Protein AF-A0A1V5BES5-F1 (afdb_monomer)

pLDDT: mean 79.13, std 13.49, range [50.94, 91.62]

Foldseek 3Di:
DDDDDDDFDQDPPRDTDDDPVNCVVVVDDPPDDDDDDDDDDDDPPPDPDDPDDD

Radius of gyration: 14.47 Å; Cα contacts (8 Å, |Δi|>4): 11; chains: 1; bounding box: 27×30×35 Å

Solvent-accessible surface area (backbone atoms only — not comparable to full-atom values): 4215 Å² total; per-residue (Å²): 135,89,84,86,88,78,92,72,72,72,43,88,91,77,43,70,78,82,55,65,70,57,34,62,76,68,63,63,54,95,88,66,88,78,90,83,87,88,76,92,75,84,75,78,92,77,80,81,79,86,73,81,84,132

Nearest PDB structures (foldseek):
  5itm-assembly2_A  TM=6.290E-01  e=1.242E-01  Saccharolobus solfataricus
  2ro4-assembly1_B  TM=5.790E-01  e=2.263E-01  Bacillus subtilis
  5itm-assembly1_B  TM=6.289E-01  e=8.094E-01  Saccharolobus solfataricus

Structure (mmCIF, N/CA/C/O backbone):
data_AF-A0A1V5BES5-F1
#
_entry.id   AF-A0A1V5BES5-F1
#
loop_
_atom_site.group_PDB
_atom_site.id
_atom_site.type_symbol
_atom_site.label_atom_id
_atom_site.label_alt_id
_atom_site.label_comp_id
_atom_site.label_asym_id
_atom_site.label_entity_id
_atom_site.label_seq_id
_atom_site.pdbx_PDB_ins_code
_atom_site.Cartn_x
_atom_site.Cartn_y
_atom_site.Cartn_z
_atom_site.occupancy
_atom_site.B_iso_or_equiv
_atom_site.auth_seq_id
_atom_site.auth_comp_id
_atom_site.auth_asym_id
_atom_site.auth_atom_id
_atom_site.pdbx_PDB_model_num
ATOM 1 N N . MET A 1 1 ? 5.696 -13.052 12.886 1.00 57.75 1 MET A N 1
ATOM 2 C CA . MET A 1 1 ? 5.083 -12.135 11.900 1.00 57.75 1 MET A CA 1
ATOM 3 C C . MET A 1 1 ? 4.638 -12.955 10.706 1.00 57.75 1 MET A C 1
ATOM 5 O O . MET A 1 1 ? 5.392 -13.827 10.297 1.00 57.75 1 MET A O 1
ATOM 9 N N . ARG A 1 2 ? 3.419 -12.749 10.199 1.00 67.69 2 ARG A N 1
ATOM 10 C CA . ARG A 1 2 ? 3.007 -13.316 8.908 1.00 67.69 2 ARG A CA 1
ATOM 11 C C . ARG A 1 2 ? 3.326 -12.277 7.842 1.00 67.69 2 ARG A C 1
ATOM 13 O O . ARG A 1 2 ? 2.787 -11.179 7.907 1.00 67.69 2 ARG A O 1
ATOM 20 N N . GLU A 1 3 ? 4.222 -12.620 6.929 1.00 73.25 3 GLU A N 1
ATOM 21 C CA . GLU A 1 3 ? 4.576 -11.788 5.782 1.00 73.25 3 GLU A CA 1
ATOM 22 C C . GLU A 1 3 ? 3.764 -12.254 4.569 1.00 73.25 3 GLU A C 1
ATOM 24 O O . GLU A 1 3 ? 3.652 -13.455 4.319 1.00 73.25 3 GLU A O 1
ATOM 29 N N . TYR A 1 4 ? 3.168 -11.308 3.844 1.00 79.44 4 TYR A N 1
ATOM 30 C CA . TYR A 1 4 ? 2.464 -11.568 2.592 1.00 79.44 4 TYR A CA 1
ATOM 31 C C . TYR A 1 4 ? 3.141 -10.762 1.489 1.00 79.44 4 TYR A C 1
ATOM 33 O O . TYR A 1 4 ? 3.067 -9.535 1.479 1.00 79.44 4 TYR A O 1
ATOM 41 N N . THR A 1 5 ? 3.785 -11.454 0.555 1.00 81.62 5 THR A N 1
ATOM 42 C CA . THR A 1 5 ? 4.458 -10.833 -0.590 1.00 81.62 5 THR A CA 1
ATOM 43 C C . THR A 1 5 ? 3.622 -11.052 -1.842 1.00 81.62 5 THR A C 1
ATOM 45 O O . THR A 1 5 ? 3.247 -12.179 -2.161 1.00 81.62 5 THR A O 1
ATOM 48 N N . THR A 1 6 ? 3.333 -9.979 -2.573 1.00 82.19 6 THR A N 1
ATOM 49 C CA . THR A 1 6 ? 2.707 -10.052 -3.895 1.00 82.19 6 THR A CA 1
ATOM 50 C C . THR A 1 6 ? 3.372 -9.048 -4.819 1.00 82.19 6 THR A C 1
ATOM 52 O O . THR A 1 6 ? 3.734 -7.951 -4.396 1.00 82.19 6 THR A O 1
ATOM 55 N N . VAL A 1 7 ? 3.509 -9.411 -6.091 1.00 83.69 7 VAL A N 1
ATOM 56 C CA . VAL A 1 7 ? 3.884 -8.458 -7.135 1.00 83.69 7 VAL A C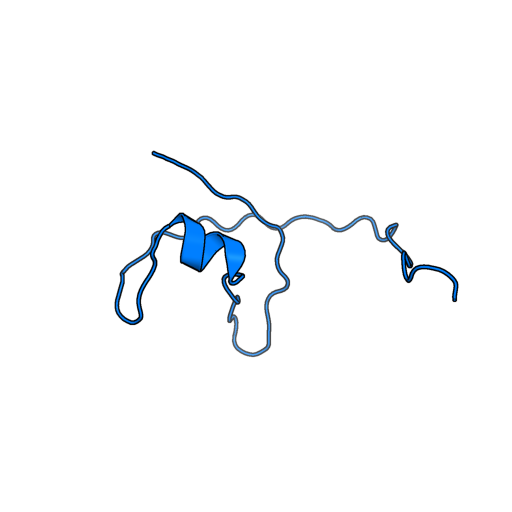A 1
ATOM 57 C C . VAL A 1 7 ? 2.620 -7.708 -7.538 1.00 83.69 7 VAL A C 1
ATOM 59 O O . VAL A 1 7 ? 1.593 -8.321 -7.828 1.00 83.69 7 VAL A O 1
ATOM 62 N N . VAL A 1 8 ? 2.668 -6.380 -7.490 1.00 86.56 8 VAL A N 1
ATOM 63 C CA . VAL A 1 8 ? 1.567 -5.503 -7.901 1.00 86.56 8 VAL A CA 1
ATOM 64 C C . VAL A 1 8 ? 2.117 -4.376 -8.753 1.00 86.56 8 VAL A C 1
ATOM 66 O O . VAL A 1 8 ? 3.204 -3.860 -8.499 1.00 86.56 8 VAL A O 1
ATOM 69 N N . ARG A 1 9 ? 1.340 -3.966 -9.755 1.00 86.75 9 ARG A N 1
ATOM 70 C CA . ARG A 1 9 ? 1.695 -2.815 -10.576 1.00 86.75 9 ARG A CA 1
ATOM 71 C C . ARG A 1 9 ? 1.438 -1.520 -9.810 1.00 86.75 9 ARG A C 1
ATOM 73 O O . ARG A 1 9 ? 0.404 -1.364 -9.160 1.00 86.75 9 ARG A O 1
ATOM 80 N N . VAL A 1 10 ? 2.370 -0.582 -9.930 1.00 88.12 10 VAL A N 1
ATOM 81 C CA . VAL A 1 10 ? 2.203 0.784 -9.432 1.00 88.12 10 VAL A CA 1
ATOM 82 C C . VAL A 1 10 ? 1.294 1.548 -10.396 1.00 88.12 10 VAL A C 1
ATOM 84 O O . VAL A 1 10 ? 1.540 1.583 -11.601 1.00 88.12 10 VAL A O 1
ATOM 87 N N . PHE A 1 11 ? 0.221 2.140 -9.874 1.00 88.38 11 PHE A N 1
ATOM 88 C CA . PHE A 1 11 ? -0.715 2.958 -10.645 1.00 88.38 11 PHE A CA 1
ATOM 89 C C . PHE A 1 11 ? -0.290 4.435 -10.672 1.00 88.38 11 PHE A C 1
ATOM 91 O O . PHE A 1 11 ? 0.655 4.856 -9.998 1.00 88.38 11 PHE A O 1
ATOM 98 N N . SER A 1 12 ? -1.020 5.249 -11.442 1.00 86.88 12 SER A N 1
ATOM 99 C CA . SER A 1 12 ? -0.805 6.697 -11.535 1.00 86.88 12 SER A CA 1
ATOM 100 C C . SER A 1 12 ? -0.748 7.359 -10.155 1.00 86.88 12 SER A C 1
ATOM 102 O O . SER A 1 12 ? -1.601 7.110 -9.298 1.00 86.88 12 SER A O 1
ATOM 104 N N . GLY A 1 13 ? 0.242 8.230 -9.955 1.00 86.88 13 GLY A N 1
ATOM 105 C CA . GLY A 1 13 ? 0.462 8.903 -8.674 1.00 86.88 13 GLY A CA 1
ATOM 106 C C . GLY A 1 13 ? 1.143 8.033 -7.615 1.00 86.88 13 GLY A C 1
ATOM 107 O O . GLY A 1 13 ? 1.038 8.347 -6.435 1.00 86.88 13 GLY A O 1
ATOM 108 N N . GLY A 1 14 ? 1.806 6.939 -8.012 1.00 85.06 14 GLY A N 1
ATOM 109 C CA . GLY A 1 14 ? 2.626 6.125 -7.107 1.00 85.06 14 GLY A CA 1
ATOM 110 C C . GLY A 1 14 ? 1.822 5.245 -6.148 1.00 85.06 14 GLY A C 1
ATOM 111 O O . GLY A 1 14 ? 2.347 4.800 -5.132 1.00 85.06 14 GLY A O 1
ATOM 112 N N . LYS A 1 15 ? 0.540 5.005 -6.440 1.00 88.19 15 LYS A N 1
ATOM 113 C CA . LYS A 1 15 ? -0.347 4.221 -5.573 1.00 88.19 15 LYS A CA 1
ATOM 114 C C . LYS A 1 15 ? -0.234 2.734 -5.889 1.00 88.19 15 LYS A C 1
ATOM 116 O O . LYS A 1 15 ? -0.259 2.339 -7.054 1.00 88.19 15 LYS A O 1
ATOM 121 N N . VAL A 1 16 ? -0.203 1.912 -4.846 1.00 89.62 16 VAL A N 1
ATOM 122 C CA . VAL A 1 16 ? -0.330 0.453 -4.940 1.00 89.62 16 VAL A CA 1
ATOM 123 C C . VAL A 1 16 ? -1.621 0.009 -4.268 1.00 89.62 16 VAL A C 1
ATOM 125 O O . VAL A 1 16 ? -2.026 0.554 -3.241 1.00 89.62 16 VAL A O 1
ATOM 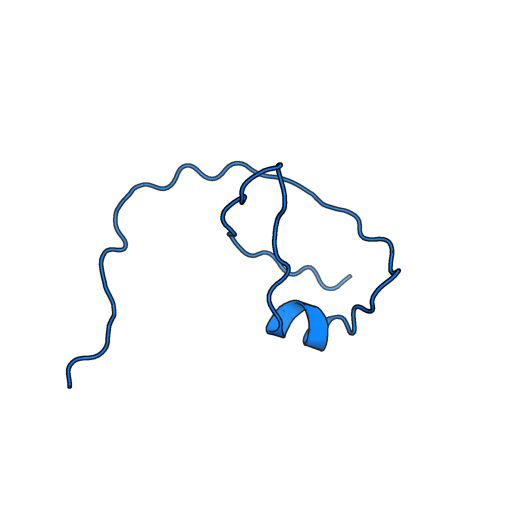128 N N . THR A 1 17 ? -2.302 -0.965 -4.862 1.00 89.50 17 THR A N 1
ATOM 129 C CA . THR A 1 17 ? -3.526 -1.529 -4.288 1.00 89.50 17 THR A CA 1
ATOM 130 C C . THR A 1 17 ? -3.187 -2.80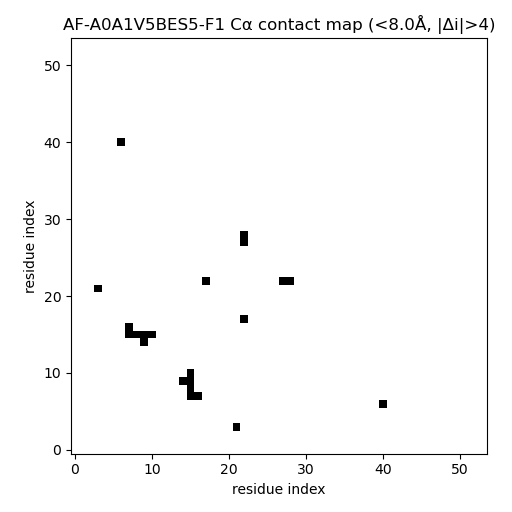2 -3.535 1.00 89.50 17 THR A C 1
ATOM 132 O O . THR A 1 17 ? -2.668 -3.743 -4.124 1.00 89.50 17 THR A O 1
ATOM 135 N N . ILE A 1 18 ? -3.534 -2.853 -2.248 1.00 88.94 18 ILE A N 1
ATOM 136 C CA . ILE A 1 18 ? -3.460 -4.086 -1.461 1.00 88.94 18 ILE A CA 1
ATOM 137 C C . ILE A 1 18 ? -4.646 -4.980 -1.864 1.00 88.94 18 ILE A C 1
ATOM 139 O O . ILE A 1 18 ? -5.803 -4.571 -1.663 1.00 88.94 18 ILE A O 1
ATOM 143 N N . PRO A 1 19 ? -4.400 -6.182 -2.428 1.00 89.44 19 PRO A N 1
ATOM 144 C CA . PRO A 1 19 ? -5.456 -7.108 -2.821 1.00 89.44 19 PRO A CA 1
ATOM 145 C C . PRO A 1 19 ? -6.359 -7.494 -1.649 1.00 89.44 19 PRO A C 1
ATOM 147 O O . P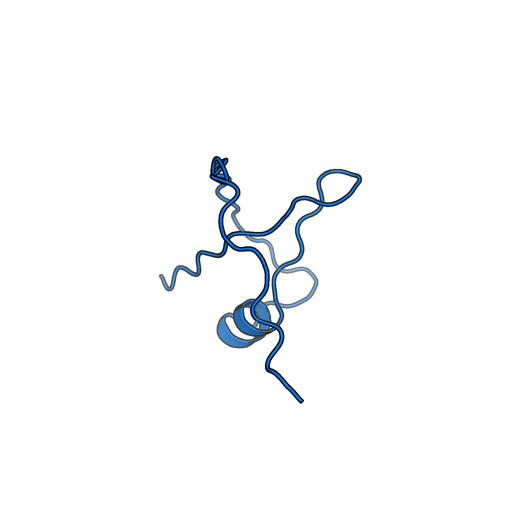RO A 1 19 ? -5.903 -7.628 -0.509 1.00 89.44 19 PRO A O 1
ATOM 150 N N . LYS A 1 20 ? -7.641 -7.741 -1.943 1.00 88.25 20 LYS A N 1
ATOM 151 C CA . LYS A 1 20 ? -8.650 -8.098 -0.934 1.00 88.25 20 LYS A CA 1
ATOM 152 C C . LYS A 1 20 ? -8.234 -9.310 -0.092 1.00 88.25 20 LYS A C 1
ATOM 154 O O . LYS A 1 20 ? -8.356 -9.258 1.122 1.00 88.25 20 LYS A O 1
ATOM 159 N N . SER A 1 21 ? -7.650 -10.341 -0.706 1.00 88.88 21 SER A N 1
ATOM 160 C CA . SER A 1 21 ? -7.214 -11.550 0.007 1.00 88.88 21 SER A CA 1
ATOM 161 C C . SER A 1 21 ? -6.191 -11.263 1.111 1.00 88.88 21 SER A C 1
ATOM 163 O O . SER A 1 21 ? -6.270 -11.856 2.182 1.00 88.88 21 SER A O 1
ATOM 165 N N . ILE A 1 22 ? -5.256 -10.334 0.878 1.00 89.00 22 ILE A N 1
ATOM 166 C CA . ILE A 1 22 ? -4.258 -9.933 1.883 1.00 89.00 22 ILE A CA 1
ATOM 167 C C . ILE A 1 22 ? -4.922 -9.072 2.959 1.00 89.00 22 ILE A C 1
ATOM 169 O O . ILE A 1 22 ? -4.702 -9.297 4.148 1.00 89.00 22 ILE A O 1
ATOM 173 N N . ARG A 1 23 ? -5.790 -8.138 2.550 1.00 90.00 23 ARG A N 1
ATOM 174 C CA . ARG A 1 23 ? -6.559 -7.290 3.471 1.00 90.00 23 ARG A CA 1
ATOM 175 C C . ARG A 1 23 ? -7.386 -8.121 4.450 1.00 90.00 23 ARG A C 1
ATOM 177 O O . ARG A 1 23 ? -7.327 -7.873 5.649 1.00 90.00 23 ARG A O 1
ATOM 184 N N . ASP A 1 24 ? -8.084 -9.134 3.949 1.00 89.81 24 ASP A N 1
ATOM 185 C CA . ASP A 1 24 ? -8.933 -10.019 4.746 1.00 89.81 24 ASP A CA 1
ATOM 186 C C . ASP A 1 24 ? -8.090 -10.936 5.649 1.00 89.81 24 ASP A C 1
ATOM 188 O O . ASP A 1 24 ? -8.397 -11.094 6.833 1.00 89.81 24 ASP A O 1
ATOM 192 N N . ALA A 1 25 ? -6.985 -11.490 5.132 1.00 88.69 25 ALA A N 1
ATOM 193 C CA . ALA A 1 25 ? -6.085 -12.357 5.897 1.00 88.69 25 ALA A CA 1
ATOM 194 C C . ALA A 1 25 ? -5.387 -11.622 7.054 1.00 88.69 25 ALA A C 1
ATOM 196 O O . ALA A 1 25 ? -5.192 -12.200 8.126 1.00 88.69 25 ALA A O 1
ATOM 197 N N . MET A 1 26 ? -5.031 -10.353 6.845 1.00 87.25 26 MET A N 1
ATOM 198 C CA . MET A 1 26 ? -4.400 -9.497 7.853 1.00 87.25 26 MET A CA 1
ATOM 199 C C . MET A 1 26 ? -5.407 -8.674 8.665 1.00 87.25 26 MET A C 1
ATOM 201 O O . MET A 1 26 ? -5.011 -8.023 9.627 1.00 87.25 26 MET A O 1
ATOM 205 N N . ARG A 1 27 ? -6.701 -8.726 8.312 1.00 89.25 27 ARG A N 1
ATOM 206 C CA . ARG A 1 27 ? -7.779 -7.905 8.892 1.00 89.25 27 ARG A CA 1
ATOM 207 C C . ARG A 1 27 ? -7.461 -6.404 8.886 1.00 89.25 27 ARG A C 1
ATOM 209 O O . ARG A 1 27 ? -7.823 -5.701 9.827 1.00 89.25 27 ARG A O 1
ATOM 216 N N . LEU A 1 28 ? -6.802 -5.943 7.822 1.00 88.44 28 LEU A N 1
ATOM 217 C CA . LEU A 1 28 ? -6.445 -4.539 7.618 1.00 88.44 28 LEU A CA 1
ATOM 218 C C . LEU A 1 28 ? -7.706 -3.684 7.474 1.00 88.44 28 LEU A C 1
ATOM 220 O O . LEU A 1 28 ? -8.621 -4.037 6.719 1.00 88.44 28 LEU A O 1
ATOM 224 N N . LYS A 1 29 ? -7.727 -2.549 8.165 1.00 91.62 29 LYS A N 1
ATOM 225 C CA . LYS A 1 29 ? -8.817 -1.573 8.136 1.00 91.62 29 LYS A CA 1
ATOM 226 C C . LYS A 1 29 ? -8.332 -0.223 7.630 1.00 91.62 29 LYS A C 1
ATOM 228 O O . LYS A 1 29 ? -7.143 0.089 7.644 1.00 91.62 29 LYS A O 1
ATOM 233 N N . ASP A 1 30 ? -9.282 0.589 7.182 1.00 88.44 30 ASP A N 1
ATOM 234 C CA . ASP A 1 30 ? -8.999 1.970 6.812 1.00 88.44 30 ASP A CA 1
ATOM 235 C C . ASP A 1 30 ? -8.491 2.732 8.046 1.00 88.44 30 ASP A C 1
ATOM 237 O O . ASP A 1 30 ? -9.143 2.746 9.090 1.00 88.44 30 ASP A O 1
ATOM 241 N N . GLY A 1 31 ? -7.312 3.344 7.923 1.00 88.75 31 GLY A N 1
ATOM 242 C CA . GLY A 1 31 ? -6.634 4.049 9.016 1.00 88.75 31 GLY A CA 1
ATOM 243 C C . GLY A 1 31 ? -5.491 3.273 9.677 1.00 88.75 31 GLY A C 1
ATOM 244 O O . GLY A 1 31 ? -4.741 3.872 10.445 1.00 88.75 31 GLY A O 1
ATOM 245 N N . ASP A 1 32 ? -5.304 1.991 9.353 1.00 90.38 32 ASP A N 1
ATOM 246 C CA . ASP A 1 32 ? -4.156 1.231 9.849 1.00 90.38 32 ASP A CA 1
ATOM 247 C C . ASP A 1 32 ? -2.849 1.708 9.192 1.00 90.38 32 ASP A C 1
ATOM 249 O O . ASP A 1 32 ? -2.754 1.877 7.973 1.00 90.38 32 ASP A O 1
ATOM 253 N N . LEU A 1 33 ? -1.816 1.896 10.014 1.00 89.06 33 LEU A N 1
ATOM 254 C CA . LEU A 1 33 ? -0.450 2.144 9.556 1.00 89.06 33 LEU A CA 1
ATOM 255 C C . LEU A 1 33 ? 0.209 0.818 9.176 1.00 89.06 33 LEU A C 1
ATOM 257 O O . LEU A 1 33 ? 0.193 -0.142 9.946 1.00 89.06 33 LEU A O 1
ATOM 261 N N . VAL A 1 34 ? 0.825 0.786 7.997 1.00 87.56 34 VAL A N 1
ATOM 262 C CA . VAL A 1 34 ? 1.540 -0.383 7.480 1.00 87.56 34 VAL A CA 1
ATOM 263 C C . VAL A 1 34 ? 2.959 0.001 7.086 1.00 87.56 34 VAL A C 1
ATOM 265 O O . VAL A 1 34 ? 3.194 1.075 6.534 1.00 87.56 34 VAL A O 1
ATOM 268 N N . GLU A 1 35 ? 3.907 -0.889 7.354 1.00 87.81 35 GLU A N 1
ATOM 269 C CA . GLU A 1 35 ? 5.269 -0.780 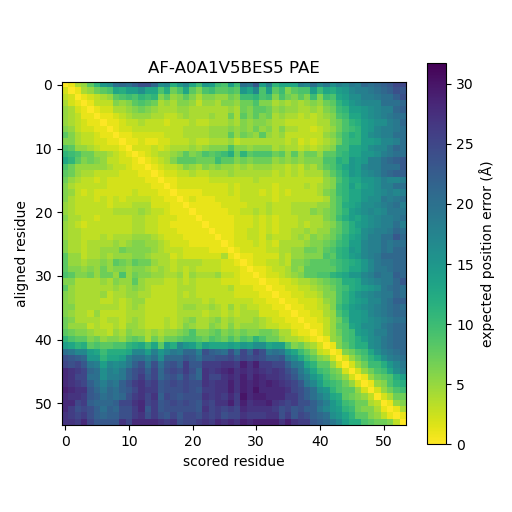6.839 1.00 87.81 35 GLU A CA 1
ATOM 270 C C . GLU A 1 35 ? 5.330 -1.410 5.440 1.00 87.81 35 GLU A C 1
ATOM 272 O O . GLU A 1 35 ? 4.809 -2.505 5.223 1.00 87.81 35 GLU A O 1
ATOM 277 N N . ILE A 1 36 ? 5.936 -0.711 4.476 1.00 85.94 36 ILE A N 1
ATOM 278 C CA . ILE A 1 36 ? 6.020 -1.156 3.079 1.00 85.94 36 ILE A CA 1
ATOM 279 C C . ILE A 1 36 ? 7.490 -1.331 2.704 1.00 85.94 36 ILE A C 1
ATOM 281 O O . ILE A 1 36 ? 8.272 -0.388 2.786 1.00 85.94 36 ILE A O 1
ATOM 285 N N . THR A 1 37 ? 7.852 -2.521 2.222 1.00 87.62 37 THR A N 1
ATOM 286 C CA . THR A 1 37 ? 9.151 -2.780 1.585 1.00 87.62 37 THR A CA 1
ATOM 287 C C . THR A 1 37 ? 8.952 -2.901 0.077 1.00 87.62 37 THR A C 1
ATOM 289 O O . THR A 1 37 ? 8.216 -3.771 -0.384 1.00 87.62 37 THR A O 1
ATOM 292 N N . ILE A 1 38 ? 9.603 -2.032 -0.700 1.00 85.94 38 ILE A N 1
ATOM 293 C CA . ILE A 1 38 ? 9.497 -2.004 -2.166 1.00 85.94 38 ILE A CA 1
ATOM 294 C C . ILE A 1 38 ? 10.714 -2.708 -2.768 1.00 85.94 38 ILE A C 1
ATOM 296 O O . ILE A 1 38 ? 11.853 -2.361 -2.461 1.00 85.94 38 ILE A O 1
ATOM 300 N N . ARG A 1 39 ? 10.473 -3.680 -3.652 1.00 87.12 39 ARG A N 1
ATOM 301 C CA . ARG A 1 39 ? 11.499 -4.307 -4.493 1.00 87.12 39 ARG A CA 1
ATOM 302 C C . ARG A 1 39 ? 11.036 -4.225 -5.939 1.00 87.12 39 ARG A C 1
ATOM 304 O O . ARG A 1 39 ? 9.955 -4.712 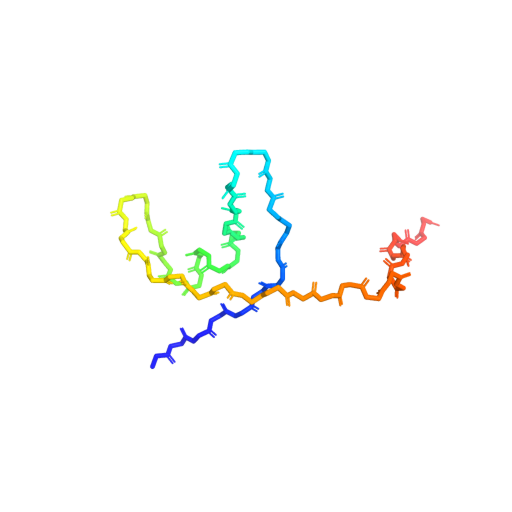-6.260 1.00 87.12 39 ARG A O 1
ATOM 311 N N . ILE A 1 40 ? 11.829 -3.574 -6.784 1.00 85.06 40 ILE A N 1
ATOM 312 C CA . ILE A 1 40 ? 11.571 -3.531 -8.223 1.00 85.06 40 ILE A CA 1
ATOM 313 C C . ILE A 1 40 ? 11.887 -4.923 -8.759 1.00 85.06 40 ILE A C 1
ATOM 315 O O . ILE A 1 40 ? 13.010 -5.401 -8.615 1.00 85.06 40 ILE A O 1
ATOM 319 N N . VAL A 1 41 ? 10.874 -5.583 -9.307 1.00 82.81 41 VAL A N 1
ATOM 320 C CA . VAL A 1 41 ? 11.037 -6.829 -10.050 1.00 82.81 41 VAL A CA 1
ATOM 321 C C . VAL A 1 41 ? 11.103 -6.479 -11.527 1.00 82.81 41 VAL A C 1
ATOM 323 O O . VAL A 1 41 ? 10.237 -5.772 -12.039 1.00 82.81 41 VAL A O 1
ATOM 326 N N . GLU A 1 42 ? 12.156 -6.934 -12.192 1.00 77.81 42 GLU A N 1
ATOM 327 C CA . GLU A 1 42 ? 12.237 -6.897 -13.645 1.00 77.81 42 GLU A CA 1
ATOM 328 C C . GLU A 1 42 ? 11.320 -8.009 -14.166 1.00 77.81 42 GLU A C 1
ATOM 330 O O . GLU A 1 42 ? 11.533 -9.190 -13.898 1.00 77.81 42 GLU A O 1
ATOM 335 N N . GLU A 1 43 ? 10.220 -7.621 -14.809 1.00 62.78 43 GLU A N 1
ATOM 336 C CA . GLU A 1 43 ? 9.329 -8.559 -15.485 1.00 62.78 43 GLU A CA 1
ATOM 337 C C . GLU A 1 43 ? 10.012 -8.956 -16.802 1.00 62.78 43 GLU A C 1
ATOM 339 O O . GLU A 1 43 ? 9.975 -8.199 -17.773 1.00 62.78 43 GLU A O 1
ATOM 344 N N . ASP A 1 44 ? 10.652 -10.129 -16.839 1.00 57.25 44 ASP A N 1
ATOM 345 C CA . ASP A 1 44 ? 10.806 -10.857 -18.103 1.00 57.25 44 ASP A CA 1
ATOM 346 C C . ASP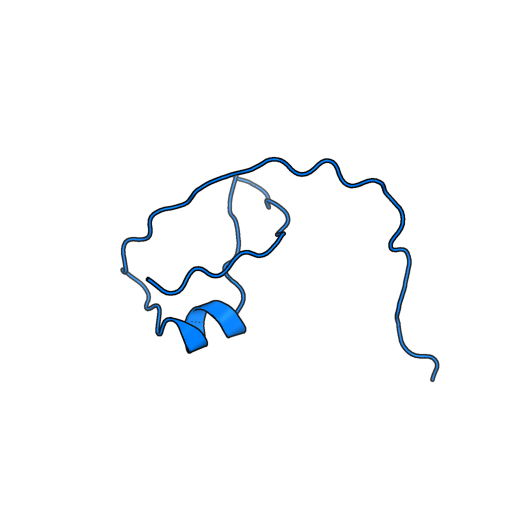 A 1 44 ? 9.383 -11.088 -18.633 1.00 57.25 44 ASP A C 1
ATOM 348 O O . ASP A 1 44 ? 8.547 -11.718 -17.972 1.00 57.25 44 ASP A O 1
ATOM 352 N N . GLN A 1 45 ? 9.067 -10.457 -19.763 1.00 53.47 45 GLN A N 1
ATOM 353 C CA . GLN A 1 45 ? 7.728 -10.403 -20.342 1.00 53.47 45 GLN A CA 1
ATOM 354 C C . GLN A 1 45 ? 7.306 -11.753 -20.935 1.00 53.47 45 GLN A C 1
ATOM 356 O O . GLN A 1 45 ? 7.163 -11.878 -22.141 1.00 53.47 45 GLN A O 1
ATOM 361 N N . ASP A 1 46 ? 7.051 -12.761 -20.106 1.00 54.25 46 ASP A N 1
ATOM 362 C CA . ASP A 1 46 ? 6.592 -14.071 -20.582 1.00 54.25 46 ASP A CA 1
ATOM 363 C C . ASP A 1 46 ? 5.530 -14.672 -19.659 1.00 54.25 46 ASP A C 1
ATOM 365 O O . ASP A 1 46 ? 5.653 -15.799 -19.183 1.00 54.25 46 ASP A O 1
ATOM 369 N N . ARG A 1 47 ? 4.446 -13.936 -19.386 1.00 51.25 47 ARG A N 1
ATOM 370 C CA . ARG A 1 47 ? 3.162 -14.554 -18.994 1.00 51.25 47 ARG A CA 1
ATOM 371 C C . ARG A 1 47 ? 2.001 -13.897 -19.721 1.00 51.25 47 ARG A C 1
ATOM 373 O O . ARG A 1 47 ? 1.090 -13.320 -19.130 1.00 51.25 47 ARG A O 1
ATOM 380 N N . GLU A 1 48 ? 2.061 -14.025 -21.040 1.00 53.31 48 GLU A N 1
ATOM 381 C CA . GLU A 1 48 ? 0.912 -13.928 -21.927 1.00 53.31 48 GLU A CA 1
ATOM 382 C C . GLU A 1 48 ? -0.149 -14.977 -21.523 1.00 53.31 48 GLU A C 1
ATOM 384 O O . GLU A 1 48 ? 0.140 -16.151 -21.311 1.00 53.31 48 GLU A O 1
ATOM 389 N N . THR A 1 49 ? -1.384 -14.501 -21.354 1.00 53.97 49 THR A N 1
ATOM 390 C CA . THR A 1 49 ? -2.664 -15.232 -21.388 1.00 53.97 49 THR A CA 1
ATOM 391 C C . THR A 1 49 ? -2.763 -16.624 -20.746 1.00 53.97 49 THR A C 1
ATOM 393 O O . THR A 1 49 ? -2.512 -17.647 -21.371 1.00 53.97 49 THR A O 1
ATOM 396 N N . ALA A 1 50 ? -3.421 -16.678 -19.588 1.00 50.94 50 ALA A N 1
ATOM 397 C CA . ALA A 1 50 ? -4.308 -17.794 -19.260 1.00 50.94 50 ALA A CA 1
ATOM 398 C C . ALA A 1 50 ? -5.727 -17.256 -19.016 1.00 50.94 50 ALA A C 1
ATOM 400 O O . ALA A 1 50 ? -6.226 -17.227 -17.892 1.00 50.94 50 AL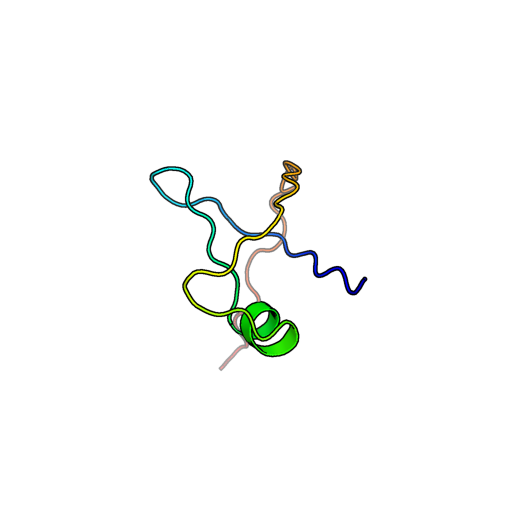A A O 1
ATOM 401 N N . LYS A 1 51 ? -6.382 -16.786 -20.087 1.00 55.31 51 LYS A N 1
ATOM 402 C CA . LYS A 1 51 ? -7.850 -16.827 -20.131 1.00 55.31 51 LYS A CA 1
ATOM 403 C C . LYS A 1 51 ? -8.224 -18.296 -20.375 1.00 55.31 51 LYS A C 1
ATOM 405 O O . LYS A 1 51 ? -7.679 -18.877 -21.311 1.00 55.31 51 LYS A O 1
ATOM 410 N N . PRO A 1 52 ? -9.095 -18.910 -19.560 1.00 58.44 52 PRO A N 1
ATOM 411 C CA . PRO A 1 52 ? -9.542 -20.272 -19.819 1.00 58.44 52 PRO A CA 1
ATOM 412 C C . PRO A 1 52 ? -10.337 -20.310 -21.138 1.00 58.44 52 PRO A C 1
ATOM 414 O O . PRO A 1 52 ? -11.082 -19.361 -21.409 1.00 58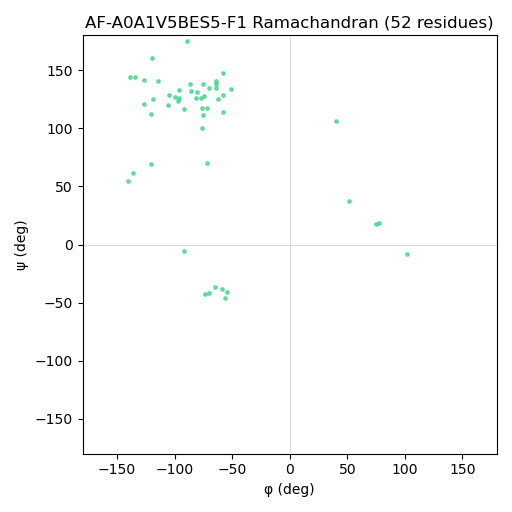.44 52 PRO A O 1
ATOM 417 N N . PRO A 1 53 ? -10.167 -21.354 -21.971 1.00 63.72 53 PRO A N 1
ATOM 418 C CA . PRO A 1 53 ? -10.981 -21.527 -23.167 1.00 63.72 53 PRO A CA 1
ATOM 419 C C . PRO A 1 53 ? -12.448 -21.738 -22.766 1.00 63.72 53 PRO A C 1
ATOM 421 O O . PRO A 1 53 ? -12.731 -22.412 -21.773 1.00 63.72 53 PRO A O 1
ATOM 424 N N . ALA A 1 54 ? -13.346 -21.099 -23.518 1.00 62.88 54 ALA A N 1
ATOM 425 C CA . ALA A 1 54 ? -14.789 -21.318 -23.459 1.00 62.88 54 ALA A CA 1
ATOM 426 C C . ALA A 1 54 ? -15.178 -22.617 -24.176 1.00 62.88 54 ALA A C 1
ATOM 428 O O . ALA A 1 54 ? -14.453 -22.992 -25.127 1.00 62.88 54 ALA A O 1
#

Secondary structure (DSSP, 8-state):
----------BTTTB-PPPHHHHHHHT--TT-------------S-----PPP-

Sequence (54 aa):
MREYTTVVRVFSGGKVTIPKSIRDAMRLKDGDLVEITIRIVEEDQDRETAKPPA

Mean predicted aligned error: 9.69 Å